Protein AF-A0A7Y0X634-F1 (afdb_monomer)

Nearest PDB structures (foldseek):
  4rtr-assembly1_A  TM=9.863E-01  e=1.211E-06  Escherichia coli str. K-12 substr. MDS42
  4rto-assembly1_A  TM=9.813E-01  e=9.554E-07  Escherichia coli str. K-12 substr. MDS42
  4rtk-assembly1_A  TM=9.816E-01  e=1.141E-06  Escherichia coli str. K-12 substr. MDS42
  4rtq-assembly1_A  TM=9.859E-01  e=1.447E-06  Escherichia coli str. K-12 substr. MDS42
  4rts-assembly1_A  TM=9.809E-01  e=1.285E-06  Escherichia coli str. K-12 substr. MDS42

Foldseek 3Di:
DDDDDDDPDPLVVLLVVCCVPPVVVLVVVLVVCPDPVCLDPVNLVVLVVVLVPDPPSSSVNSSLVVCLVSPDVSDDDDDPVD

Sequence (82 aa):
DHYLLADINPDLINLYNLLKERPEEYISEAKRWFVAENNRKEAYLHIRAEFNKTDDVMYRSLAFLYMNRFGFNGLCRYNKKG

Solvent-accessible surface area (backbone atoms only — not comparable to full-atom values): 5090 Å² total; per-residue (Å²): 140,86,84,88,85,86,71,92,50,63,62,60,54,50,36,53,49,43,51,72,77,41,42,69,60,48,52,57,57,45,57,74,59,78,43,75,80,49,74,34,73,68,44,48,54,50,53,54,53,48,48,73,71,55,83,51,66,67,61,39,31,44,47,49,56,49,42,36,71,77,35,75,93,44,58,87,83,71,59,100,86,93

Mean predicted aligned error: 3.14 Å

InterPro domains:
  IPR012327 D12 class N6 adenine-specific DNA methyltransferase [PF02086] (2-82)
  IPR012327 D12 class N6 adenine-specific DNA methyltransferase [PTHR30481] (2-82)
  IPR023095 Adenine-specific methyltransferase, domain 2 [G3DSA:1.10.1020.10] (10-8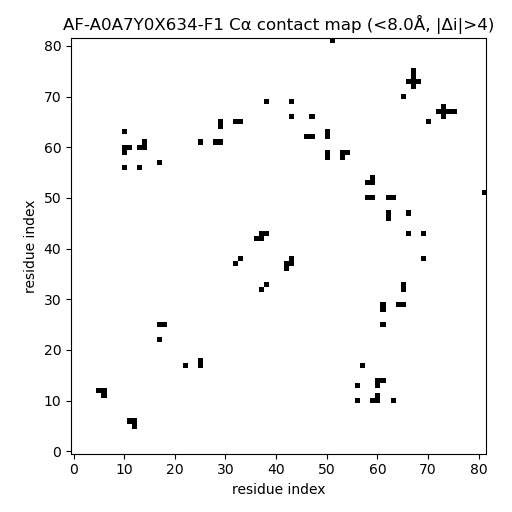2)
  IPR029063 S-adenosyl-L-methionine-dependent methyltransferase superfamily [SSF53335] (2-82)

pLDDT: mean 94.57, std 5.9, range [64.75, 98.38]

Structure (mmCIF, N/CA/C/O backbone):
data_AF-A0A7Y0X634-F1
#
_entry.id   AF-A0A7Y0X634-F1
#
loop_
_atom_site.group_PDB
_atom_site.id
_atom_site.type_symbol
_atom_site.label_atom_id
_atom_site.label_alt_id
_atom_site.label_comp_id
_atom_site.label_asym_id
_atom_site.label_entity_id
_atom_site.label_seq_id
_atom_site.pdbx_PDB_ins_code
_atom_site.Cartn_x
_atom_site.Cartn_y
_atom_site.Cartn_z
_atom_site.occupancy
_atom_site.B_iso_or_equiv
_atom_site.auth_seq_id
_atom_site.auth_comp_id
_atom_site.auth_asym_id
_atom_site.auth_atom_id
_atom_site.pdbx_PDB_model_num
ATOM 1 N N . ASP A 1 1 ? -8.543 8.545 27.464 1.00 67.38 1 ASP A N 1
ATOM 2 C CA . ASP A 1 1 ? -8.856 9.002 26.096 1.00 67.38 1 ASP A CA 1
ATOM 3 C C . ASP A 1 1 ? -8.764 7.857 25.106 1.00 67.38 1 ASP A C 1
ATOM 5 O O . ASP A 1 1 ? -7.806 7.094 25.153 1.00 67.38 1 ASP A O 1
ATOM 9 N N . HIS A 1 2 ? -9.775 7.711 24.248 1.00 81.62 2 HIS A N 1
ATOM 10 C CA . HIS A 1 2 ? -9.823 6.705 23.185 1.00 81.62 2 HIS A CA 1
ATOM 11 C C . HIS A 1 2 ? -10.139 7.392 21.856 1.00 81.62 2 HIS A C 1
ATOM 13 O O . HIS A 1 2 ? -10.996 8.272 21.805 1.00 81.62 2 HIS A O 1
ATOM 19 N N . TYR A 1 3 ? -9.457 6.970 20.791 1.00 89.75 3 TYR A N 1
ATOM 20 C CA . TYR A 1 3 ? -9.668 7.466 19.433 1.00 89.75 3 TYR A CA 1
ATOM 21 C C . TYR A 1 3 ? -10.281 6.362 18.570 1.00 89.75 3 TYR A C 1
ATOM 23 O O . TYR A 1 3 ? -9.820 5.220 18.608 1.00 89.75 3 TYR A O 1
ATOM 31 N N . LEU A 1 4 ? -11.294 6.716 17.778 1.00 89.69 4 LEU A N 1
ATOM 32 C CA . LEU A 1 4 ? -11.847 5.873 16.722 1.00 89.69 4 LEU A CA 1
ATOM 33 C C . LEU A 1 4 ? -11.391 6.435 15.375 1.00 89.69 4 LEU A C 1
ATOM 35 O O . LEU A 1 4 ? -11.804 7.528 14.991 1.00 89.69 4 LEU A O 1
ATOM 39 N N . LEU A 1 5 ? -10.532 5.692 14.681 1.00 91.62 5 LEU A N 1
ATOM 40 C CA . LEU A 1 5 ? -10.072 6.02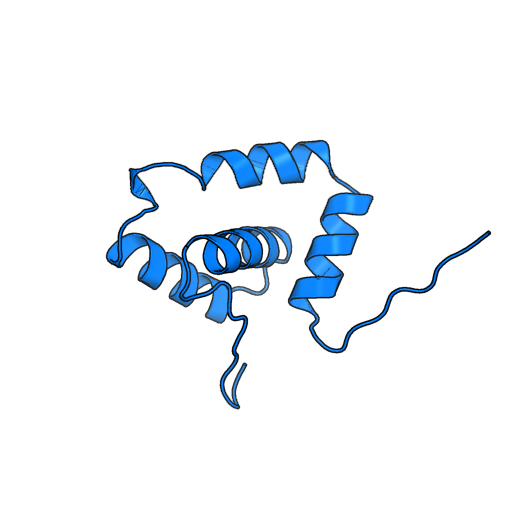1 13.334 1.00 91.62 5 LEU A CA 1
ATOM 41 C C . LEU A 1 5 ? -10.735 5.055 12.352 1.00 91.62 5 LEU A C 1
ATOM 43 O O . LEU A 1 5 ? -10.652 3.842 12.536 1.00 91.62 5 LEU A O 1
ATOM 47 N N . ALA A 1 6 ? -11.401 5.594 11.334 1.00 93.06 6 ALA A N 1
ATOM 48 C CA . ALA A 1 6 ? -12.092 4.818 10.313 1.00 93.06 6 ALA A CA 1
ATOM 49 C C . ALA A 1 6 ? -11.908 5.468 8.939 1.00 93.06 6 ALA A C 1
ATOM 51 O O . ALA A 1 6 ? -11.869 6.692 8.823 1.00 93.06 6 ALA A O 1
ATOM 52 N N . ASP A 1 7 ? -11.820 4.630 7.914 1.00 96.19 7 ASP A N 1
ATOM 53 C CA . ASP A 1 7 ? -11.718 5.000 6.507 1.00 96.19 7 ASP A CA 1
ATOM 54 C C . ASP A 1 7 ? -12.381 3.890 5.678 1.00 96.19 7 ASP A C 1
ATOM 56 O O . ASP A 1 7 ? -12.460 2.740 6.119 1.00 96.19 7 ASP A O 1
ATOM 60 N N . ILE A 1 8 ? -12.877 4.229 4.490 1.00 94.69 8 ILE A N 1
ATOM 61 C CA . ILE A 1 8 ? -13.487 3.260 3.573 1.00 94.69 8 ILE A CA 1
ATOM 62 C C . ILE A 1 8 ? -12.438 2.377 2.885 1.00 94.69 8 ILE A C 1
ATOM 64 O O . ILE A 1 8 ? -12.779 1.311 2.378 1.00 94.69 8 ILE A O 1
ATOM 68 N N . ASN A 1 9 ? -11.174 2.805 2.843 1.00 94.38 9 ASN A N 1
ATOM 69 C CA . ASN A 1 9 ? -10.092 2.055 2.226 1.00 94.38 9 ASN A CA 1
ATOM 70 C C . ASN A 1 9 ? -9.573 0.952 3.175 1.00 94.38 9 ASN A C 1
ATOM 72 O O . ASN A 1 9 ? -8.878 1.261 4.151 1.00 94.38 9 ASN A O 1
ATOM 76 N N . PRO A 1 10 ? -9.831 -0.338 2.880 1.00 94.06 10 PRO A N 1
ATOM 77 C CA . PRO A 1 10 ? -9.392 -1.431 3.740 1.00 94.06 10 PRO A CA 1
ATOM 78 C C . PRO A 1 10 ? -7.866 -1.570 3.787 1.00 94.06 10 PRO A C 1
ATOM 80 O O . PRO A 1 10 ? -7.331 -1.937 4.829 1.00 94.06 10 PRO A O 1
ATOM 83 N N . ASP A 1 11 ? -7.144 -1.237 2.711 1.00 96.12 11 ASP A N 1
ATOM 84 C CA . ASP A 1 11 ? -5.679 -1.330 2.688 1.00 96.12 11 ASP A CA 1
ATOM 85 C C . ASP A 1 11 ? -5.042 -0.311 3.642 1.00 96.12 11 ASP A C 1
ATOM 87 O O . ASP A 1 11 ? -4.061 -0.620 4.319 1.00 96.12 11 ASP A O 1
ATOM 91 N N . LEU A 1 12 ? -5.642 0.879 3.761 1.00 96.81 12 LEU A N 1
ATOM 92 C CA . LEU A 1 12 ? -5.197 1.906 4.701 1.00 96.81 12 LEU A CA 1
ATOM 93 C C . LEU A 1 12 ? -5.431 1.478 6.156 1.00 96.81 12 LEU A C 1
ATOM 95 O O . LEU A 1 12 ? -4.541 1.613 6.995 1.00 96.81 12 LEU A O 1
ATOM 99 N N . ILE A 1 13 ? -6.615 0.937 6.455 1.00 97.38 13 ILE A N 1
ATOM 100 C CA . ILE A 1 13 ? -6.946 0.456 7.803 1.00 97.38 13 ILE A CA 1
ATOM 101 C C . ILE A 1 13 ? -6.064 -0.730 8.199 1.00 97.38 13 ILE A C 1
ATOM 103 O O . ILE A 1 13 ? -5.531 -0.753 9.309 1.00 97.38 13 ILE A O 1
ATOM 107 N N . ASN A 1 14 ? -5.842 -1.674 7.286 1.00 97.31 14 ASN A N 1
ATOM 108 C CA . ASN A 1 14 ? -4.960 -2.814 7.517 1.00 97.31 14 ASN A CA 1
ATOM 109 C C . ASN A 1 14 ? -3.519 -2.375 7.795 1.00 97.31 14 ASN A C 1
ATOM 111 O O . ASN A 1 14 ? -2.900 -2.883 8.730 1.00 97.31 14 ASN A O 1
ATOM 115 N N . LEU A 1 15 ? -3.011 -1.390 7.050 1.00 97.62 15 LEU A N 1
ATOM 116 C CA . LEU A 1 15 ? -1.691 -0.813 7.294 1.00 97.62 15 LEU A CA 1
ATOM 117 C C . LEU A 1 15 ? -1.572 -0.212 8.697 1.00 97.62 15 LEU A C 1
ATOM 119 O O . LEU A 1 15 ? -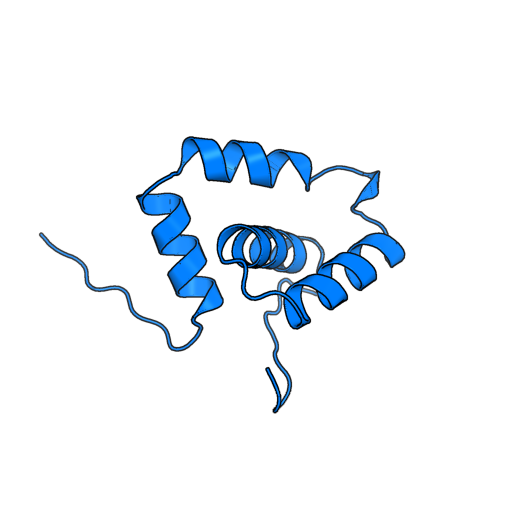0.592 -0.470 9.397 1.00 97.62 15 LEU A O 1
ATOM 123 N N . TYR A 1 16 ? -2.569 0.557 9.139 1.00 97.69 16 TYR A N 1
ATOM 124 C CA . TYR A 1 16 ? -2.554 1.132 10.485 1.00 97.69 16 TYR A CA 1
ATOM 125 C C . TYR A 1 16 ? -2.638 0.068 11.582 1.00 97.69 16 TYR A C 1
ATOM 127 O O . TYR A 1 16 ? -1.925 0.178 12.581 1.00 97.69 16 TYR A O 1
ATOM 135 N N . ASN A 1 17 ? -3.457 -0.969 11.399 1.00 97.81 17 ASN A N 1
ATOM 136 C CA . ASN A 1 17 ? -3.550 -2.069 12.359 1.00 97.81 17 ASN A CA 1
ATOM 137 C C . ASN A 1 17 ? -2.232 -2.851 12.451 1.00 97.81 17 ASN A C 1
ATOM 139 O O . ASN A 1 17 ? -1.757 -3.094 13.557 1.00 97.81 17 ASN A O 1
ATOM 143 N N . LEU A 1 18 ? -1.575 -3.149 11.324 1.00 98.12 18 LEU A N 1
ATOM 144 C CA . LEU A 1 18 ? -0.269 -3.819 11.322 1.00 98.12 18 LEU A CA 1
ATOM 145 C C . LEU A 1 18 ? 0.816 -2.991 12.017 1.00 98.12 18 LEU A C 1
ATOM 147 O O . LEU A 1 18 ? 1.578 -3.533 12.814 1.00 98.12 18 LEU A O 1
ATOM 151 N N . LEU A 1 19 ? 0.866 -1.679 11.770 1.00 97.44 19 LEU A N 1
ATOM 152 C CA . LEU A 1 19 ? 1.793 -0.779 12.464 1.00 97.44 19 LEU A CA 1
ATOM 153 C C . LEU A 1 19 ? 1.523 -0.712 13.971 1.00 97.44 19 LEU A C 1
ATOM 155 O O . LEU A 1 19 ? 2.459 -0.593 14.757 1.00 97.44 19 LEU A O 1
ATOM 159 N N . LYS A 1 20 ? 0.254 -0.783 14.379 1.00 96.88 20 LYS A N 1
ATOM 160 C CA . LYS A 1 20 ? -0.147 -0.775 15.788 1.00 96.88 20 LYS A CA 1
ATOM 161 C C . LYS A 1 20 ? 0.200 -2.087 16.495 1.00 96.88 20 LYS A C 1
ATOM 163 O O . LYS A 1 20 ? 0.637 -2.057 17.641 1.00 96.88 20 LYS A O 1
ATOM 168 N N . GLU A 1 21 ? -0.029 -3.222 15.843 1.00 97.81 21 GLU A N 1
ATOM 169 C CA . GLU A 1 21 ? 0.087 -4.552 16.452 1.00 97.81 21 GLU A CA 1
ATOM 170 C C . GLU A 1 21 ? 1.498 -5.140 16.342 1.00 97.81 21 GLU A C 1
ATOM 172 O O . GLU A 1 21 ? 1.963 -5.803 17.268 1.00 97.81 21 GLU A O 1
ATOM 177 N N . ARG A 1 22 ? 2.184 -4.919 15.213 1.00 97.81 22 ARG A N 1
ATOM 178 C CA . ARG A 1 22 ? 3.468 -5.555 14.862 1.00 97.81 22 ARG A CA 1
ATOM 179 C C . ARG A 1 22 ? 4.469 -4.540 14.271 1.00 97.81 22 ARG A C 1
ATOM 181 O O . ARG A 1 22 ? 4.987 -4.768 13.175 1.00 97.81 22 ARG A O 1
ATOM 188 N N . PRO A 1 23 ? 4.776 -3.424 14.964 1.00 97.88 23 PRO A N 1
ATOM 189 C CA . PRO A 1 23 ? 5.559 -2.319 14.402 1.00 97.88 23 PRO A CA 1
ATOM 190 C C . PRO A 1 23 ? 6.960 -2.726 13.935 1.00 97.88 23 PRO A C 1
ATOM 192 O O . PRO A 1 23 ? 7.352 -2.394 12.819 1.00 97.88 23 PRO A O 1
ATOM 195 N N . GLU A 1 24 ? 7.715 -3.454 14.762 1.00 98.31 24 GLU A N 1
ATOM 196 C CA . GLU A 1 24 ? 9.113 -3.793 14.458 1.00 98.31 24 GLU A CA 1
ATOM 197 C C . GLU A 1 24 ? 9.237 -4.728 13.258 1.00 98.31 24 GLU A C 1
ATOM 199 O O . GLU A 1 24 ? 10.070 -4.526 12.374 1.00 98.31 24 GLU A O 1
ATOM 204 N N . GLU A 1 25 ? 8.358 -5.726 13.189 1.00 98.19 25 GLU A N 1
ATOM 205 C CA . GLU A 1 25 ? 8.291 -6.62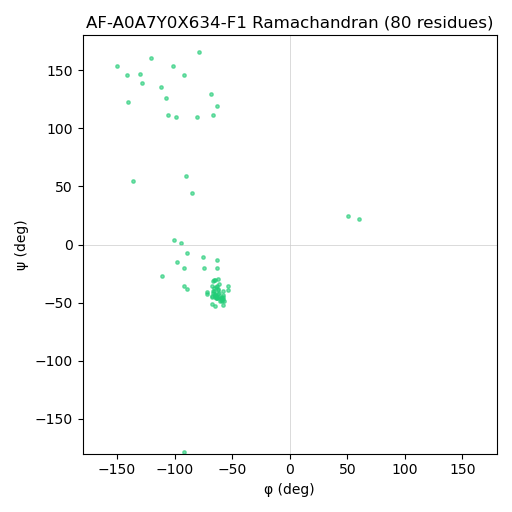8 12.048 1.00 98.19 25 GLU A CA 1
ATOM 206 C C . GLU A 1 25 ? 7.897 -5.876 10.781 1.00 98.19 25 GLU A C 1
ATOM 208 O O . GLU A 1 25 ? 8.559 -6.014 9.754 1.00 98.19 25 GLU A O 1
ATOM 213 N N . TYR A 1 26 ? 6.873 -5.022 10.864 1.00 98.38 26 TYR A N 1
ATOM 214 C CA . TYR A 1 26 ? 6.429 -4.229 9.727 1.00 98.38 26 TYR A CA 1
ATOM 215 C C . TYR A 1 26 ? 7.545 -3.322 9.197 1.00 98.38 26 TYR A C 1
ATOM 217 O O . TYR A 1 26 ? 7.783 -3.256 7.992 1.00 98.38 26 TYR A O 1
ATOM 225 N N . ILE A 1 27 ? 8.268 -2.640 10.091 1.00 98.12 27 ILE A N 1
ATOM 226 C CA . ILE A 1 27 ? 9.395 -1.772 9.735 1.00 98.12 27 ILE A CA 1
ATOM 227 C C . ILE A 1 27 ? 10.535 -2.588 9.117 1.00 98.12 27 ILE A C 1
ATOM 229 O O . ILE A 1 27 ? 11.114 -2.157 8.116 1.00 98.12 27 ILE A O 1
ATOM 233 N N . SER A 1 28 ? 10.870 -3.740 9.702 1.00 98.25 28 SER A N 1
ATOM 234 C CA . SER A 1 28 ? 11.905 -4.639 9.186 1.00 98.25 28 SER A CA 1
ATOM 235 C C . SER A 1 28 ? 11.576 -5.100 7.767 1.00 98.25 28 SER A C 1
ATOM 237 O O . SER A 1 28 ? 12.403 -4.963 6.863 1.00 98.25 28 SER A O 1
ATOM 239 N N . GLU A 1 29 ? 10.348 -5.565 7.541 1.00 97.94 29 GLU A N 1
ATOM 240 C CA . GLU A 1 29 ? 9.903 -6.037 6.233 1.00 97.94 29 GLU A CA 1
ATOM 241 C C . GLU A 1 29 ? 9.807 -4.901 5.215 1.00 97.94 29 GLU A C 1
ATOM 243 O O . GLU A 1 29 ? 10.330 -5.032 4.108 1.00 97.94 29 GLU A O 1
ATOM 248 N N . ALA A 1 30 ? 9.246 -3.748 5.591 1.00 97.88 30 ALA A N 1
ATOM 249 C CA . ALA A 1 30 ? 9.152 -2.589 4.709 1.00 97.88 30 ALA A CA 1
ATOM 250 C C . ALA A 1 30 ? 10.532 -2.143 4.226 1.00 97.88 30 ALA A C 1
ATOM 252 O O . ALA A 1 30 ? 10.721 -1.966 3.025 1.00 97.88 30 ALA A O 1
ATOM 253 N N . LYS A 1 31 ? 11.528 -2.031 5.115 1.00 97.69 31 LYS A N 1
ATOM 254 C CA . LYS A 1 31 ? 12.892 -1.595 4.756 1.00 97.69 31 LYS A CA 1
ATOM 255 C C . LYS A 1 31 ? 13.506 -2.414 3.620 1.00 97.69 31 LYS A C 1
ATOM 257 O O . LYS A 1 31 ? 14.189 -1.840 2.776 1.00 97.69 31 LYS A O 1
ATOM 262 N N . ARG A 1 32 ? 13.222 -3.719 3.548 1.00 97.25 32 ARG A N 1
ATOM 263 C CA . ARG A 1 32 ? 13.743 -4.616 2.498 1.00 97.25 32 ARG A CA 1
ATOM 264 C C . ARG A 1 32 ? 13.275 -4.230 1.091 1.00 97.25 32 ARG A C 1
ATOM 266 O O . ARG A 1 32 ? 13.902 -4.624 0.115 1.00 97.25 32 ARG A O 1
ATOM 273 N N . TRP A 1 33 ? 12.190 -3.463 0.978 1.00 97.00 33 TRP A N 1
ATOM 274 C CA . TRP A 1 33 ? 11.602 -3.071 -0.301 1.00 97.00 33 TRP A CA 1
ATOM 275 C C . TRP A 1 33 ? 12.151 -1.739 -0.826 1.00 97.00 33 TRP A C 1
ATOM 277 O O . TRP A 1 33 ? 12.073 -1.488 -2.028 1.00 97.00 33 TRP A O 1
ATOM 287 N N . PHE A 1 34 ? 12.727 -0.896 0.038 1.00 96.44 34 PHE A N 1
ATOM 288 C CA . PHE A 1 34 ? 13.225 0.444 -0.299 1.00 96.44 34 PHE A CA 1
ATOM 289 C C . PHE A 1 34 ? 14.695 0.404 -0.735 1.00 96.44 34 PHE A C 1
ATOM 291 O O . PHE A 1 34 ? 15.562 1.042 -0.143 1.00 96.44 34 PHE A O 1
ATOM 298 N N . VAL A 1 35 ? 14.956 -0.365 -1.793 1.00 96.56 35 VAL A N 1
ATOM 299 C CA . VAL A 1 35 ? 16.282 -0.567 -2.397 1.00 96.56 35 VAL A CA 1
ATOM 300 C C . VAL A 1 35 ? 16.288 -0.130 -3.865 1.00 96.56 35 VAL A C 1
ATOM 302 O O . VAL A 1 35 ? 15.232 -0.018 -4.496 1.00 96.56 35 VAL A O 1
ATOM 305 N N . ALA A 1 36 ? 17.470 0.131 -4.428 1.00 95.94 36 ALA A N 1
ATOM 306 C CA . ALA A 1 36 ? 17.614 0.670 -5.784 1.00 95.94 36 ALA A CA 1
ATOM 307 C C . ALA A 1 36 ? 17.031 -0.265 -6.861 1.00 95.94 36 ALA A C 1
ATOM 309 O O . ALA A 1 36 ? 16.447 0.191 -7.843 1.00 95.94 36 ALA A O 1
ATOM 310 N N . GLU A 1 37 ? 17.118 -1.574 -6.649 1.00 95.19 37 GLU A N 1
ATOM 311 C CA . GLU A 1 37 ? 16.614 -2.624 -7.535 1.00 95.19 37 GLU A CA 1
ATOM 312 C C . GLU A 1 37 ? 15.093 -2.562 -7.701 1.00 95.19 37 GLU A C 1
ATOM 314 O O . GLU A 1 37 ? 14.576 -2.923 -8.765 1.00 95.19 37 GLU A O 1
ATOM 319 N N . ASN A 1 38 ? 14.395 -2.073 -6.673 1.00 95.44 38 ASN A N 1
ATOM 320 C CA . ASN A 1 38 ? 12.953 -1.867 -6.678 1.00 95.44 38 ASN A CA 1
ATOM 321 C C . ASN A 1 38 ? 12.558 -0.474 -7.188 1.00 95.44 38 ASN A C 1
ATOM 323 O O . ASN A 1 38 ? 11.378 -0.244 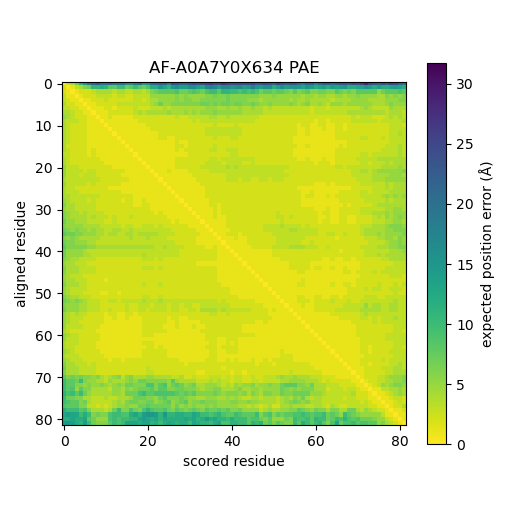-7.437 1.00 95.44 38 ASN A O 1
ATOM 327 N N . ASN A 1 39 ? 13.505 0.439 -7.430 1.00 95.38 39 ASN A N 1
ATOM 328 C CA . ASN A 1 39 ? 13.250 1.724 -8.089 1.00 95.38 39 ASN A CA 1
ATOM 329 C C . ASN A 1 39 ? 13.287 1.603 -9.624 1.00 95.38 39 ASN A C 1
ATOM 331 O O . ASN A 1 39 ? 13.924 2.389 -10.326 1.00 95.38 39 ASN A O 1
ATOM 335 N N . ARG A 1 40 ? 12.650 0.558 -10.154 1.00 96.25 40 ARG A N 1
ATOM 336 C CA . ARG A 1 40 ? 12.595 0.257 -11.588 1.00 96.25 40 ARG A CA 1
ATOM 337 C C . ARG A 1 40 ? 11.161 0.005 -12.007 1.00 96.25 40 ARG A C 1
ATOM 339 O O . ARG A 1 40 ? 10.369 -0.557 -11.250 1.00 96.25 40 ARG A O 1
ATOM 346 N N . LYS A 1 41 ? 10.831 0.393 -13.239 1.00 96.00 41 LYS A N 1
ATOM 347 C CA . LYS A 1 41 ? 9.472 0.287 -13.780 1.00 96.00 41 LYS A CA 1
ATOM 348 C C . LYS A 1 41 ? 8.966 -1.156 -13.759 1.00 96.00 41 LYS A C 1
ATOM 350 O O . LYS A 1 41 ? 7.810 -1.394 -13.429 1.00 96.00 41 LYS A O 1
ATOM 355 N N . GLU A 1 42 ? 9.828 -2.109 -14.080 1.00 97.25 42 GLU A N 1
ATOM 356 C CA . GLU A 1 42 ? 9.516 -3.536 -14.135 1.00 97.25 42 GLU A CA 1
ATOM 357 C C . GLU A 1 42 ? 9.163 -4.073 -12.743 1.00 97.25 42 GLU A C 1
ATOM 359 O O . GLU A 1 42 ? 8.146 -4.747 -12.588 1.00 97.25 42 GLU A O 1
ATOM 364 N N . ALA A 1 43 ? 9.950 -3.703 -11.725 1.00 97.06 43 ALA A N 1
ATOM 365 C CA . ALA A 1 43 ? 9.694 -4.070 -10.333 1.00 97.06 43 ALA A CA 1
ATOM 366 C C . ALA A 1 43 ? 8.369 -3.473 -9.835 1.00 97.06 43 ALA A C 1
ATOM 368 O O . ALA A 1 43 ? 7.533 -4.194 -9.292 1.00 97.06 43 ALA A O 1
ATOM 369 N N . TYR 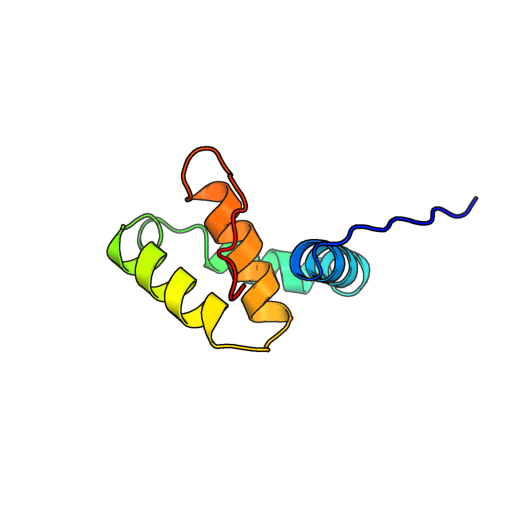A 1 44 ? 8.129 -2.187 -10.110 1.00 97.00 44 TYR A N 1
ATOM 370 C CA . TYR A 1 44 ? 6.883 -1.517 -9.742 1.00 97.00 44 TYR A CA 1
ATOM 371 C C . TYR A 1 44 ? 5.655 -2.188 -10.373 1.00 97.00 44 TYR A C 1
ATOM 373 O O . TYR A 1 44 ? 4.657 -2.441 -9.699 1.00 97.00 44 TYR A O 1
ATOM 381 N N . LEU A 1 45 ? 5.717 -2.501 -11.672 1.00 96.44 45 LEU A N 1
ATOM 382 C CA . LEU A 1 45 ? 4.619 -3.162 -12.381 1.00 96.44 45 LEU A CA 1
ATOM 383 C C . LEU A 1 45 ? 4.371 -4.582 -11.866 1.00 96.44 45 LEU A C 1
ATOM 385 O O . LEU A 1 45 ? 3.210 -4.979 -11.769 1.00 96.44 45 LEU A O 1
ATOM 389 N N . HIS A 1 46 ? 5.431 -5.317 -11.522 1.00 97.69 46 HIS A N 1
ATOM 390 C CA . HIS A 1 46 ? 5.327 -6.648 -10.934 1.00 97.69 46 HIS A CA 1
ATOM 391 C C . HIS A 1 46 ? 4.659 -6.602 -9.554 1.00 97.69 46 HIS A C 1
ATOM 393 O O . HIS A 1 46 ? 3.635 -7.252 -9.358 1.00 97.69 46 HIS A O 1
ATOM 399 N N . ILE A 1 47 ? 5.154 -5.759 -8.644 1.00 97.19 47 ILE A N 1
ATOM 400 C CA . ILE A 1 47 ? 4.583 -5.583 -7.299 1.00 97.19 47 ILE A CA 1
ATOM 401 C C . ILE A 1 47 ? 3.112 -5.163 -7.380 1.00 97.19 47 ILE A C 1
ATOM 403 O O . ILE A 1 47 ? 2.268 -5.717 -6.682 1.00 97.19 47 ILE A O 1
ATOM 407 N N . ARG A 1 48 ? 2.773 -4.226 -8.274 1.00 96.38 48 ARG A N 1
ATOM 408 C CA . ARG A 1 48 ? 1.383 -3.798 -8.480 1.00 96.38 48 ARG A CA 1
ATOM 409 C C . ARG A 1 48 ? 0.491 -4.938 -8.979 1.00 96.38 48 ARG A C 1
ATOM 411 O O . ARG A 1 48 ? -0.671 -5.016 -8.594 1.00 96.38 48 ARG A O 1
ATOM 418 N N . ALA A 1 49 ? 1.004 -5.796 -9.860 1.00 97.38 49 ALA A N 1
ATOM 419 C CA . ALA A 1 49 ? 0.247 -6.938 -10.361 1.00 97.38 49 ALA A CA 1
ATOM 420 C C . ALA A 1 49 ? -0.031 -7.964 -9.256 1.00 97.38 49 ALA A C 1
ATOM 422 O O . ALA A 1 49 ? -1.142 -8.482 -9.196 1.00 97.38 49 ALA A O 1
ATOM 423 N N . GLU A 1 50 ? 0.941 -8.225 -8.384 1.00 97.75 50 GLU A N 1
ATOM 424 C CA . GLU A 1 50 ? 0.783 -9.149 -7.257 1.00 97.75 50 GLU A CA 1
ATOM 425 C C . GLU A 1 50 ? -0.123 -8.572 -6.165 1.00 97.75 50 GLU A C 1
ATOM 427 O O . GLU A 1 50 ? -1.025 -9.264 -5.697 1.00 97.75 50 GLU A O 1
ATOM 432 N N . PHE A 1 51 ? 0.004 -7.277 -5.852 1.00 96.69 51 PHE A N 1
ATOM 433 C CA . PHE A 1 51 ? -0.915 -6.563 -4.959 1.00 96.69 51 PHE A CA 1
ATOM 434 C C . PHE A 1 51 ? -2.385 -6.710 -5.388 1.00 96.69 51 PHE A C 1
ATOM 436 O O . PHE A 1 51 ? -3.257 -6.895 -4.547 1.00 96.69 51 PHE A O 1
ATOM 443 N N . ASN A 1 52 ? -2.670 -6.679 -6.692 1.00 94.38 52 ASN A N 1
ATOM 444 C CA . ASN A 1 52 ? -4.034 -6.822 -7.212 1.00 94.38 52 ASN A CA 1
ATOM 445 C C . ASN A 1 52 ? -4.577 -8.264 -7.184 1.00 94.38 52 ASN A C 1
ATOM 447 O O . ASN A 1 52 ? -5.757 -8.458 -7.466 1.00 94.38 52 ASN A O 1
ATOM 451 N N . LYS A 1 53 ? -3.740 -9.276 -6.924 1.00 96.44 53 LYS A N 1
ATOM 452 C CA . LYS A 1 53 ? -4.129 -10.700 -6.960 1.00 96.44 53 LYS A CA 1
ATOM 453 C C . LYS A 1 53 ? -4.147 -11.366 -5.592 1.00 96.44 53 LYS A C 1
ATOM 455 O O . LYS A 1 53 ? -4.818 -12.379 -5.436 1.00 96.44 53 LYS A O 1
ATOM 460 N N . THR A 1 54 ? -3.342 -10.870 -4.660 1.00 97.12 54 THR A N 1
ATOM 461 C CA . THR A 1 54 ? -3.178 -11.480 -3.343 1.00 97.12 54 THR A CA 1
ATOM 462 C C . THR A 1 54 ? -4.143 -10.889 -2.324 1.00 97.12 54 THR A C 1
ATOM 464 O O . THR A 1 54 ? -4.409 -9.683 -2.330 1.00 97.12 54 THR A O 1
ATOM 467 N N . ASP A 1 55 ? -4.584 -11.746 -1.407 1.00 96.00 55 ASP A N 1
ATOM 468 C CA . ASP A 1 55 ? -5.346 -11.38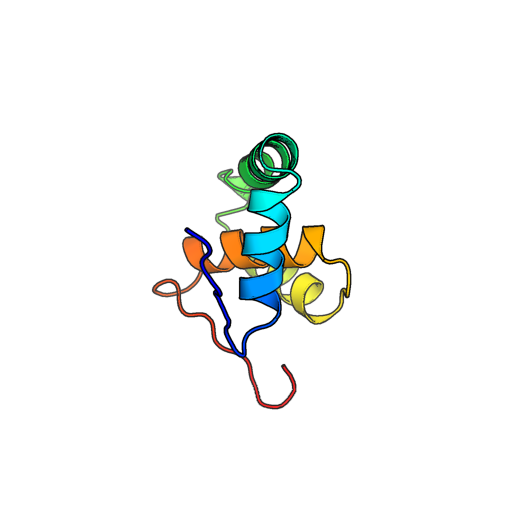7 -0.210 1.00 96.00 55 ASP A CA 1
ATOM 469 C C . ASP A 1 55 ? -4.458 -11.355 1.052 1.00 96.00 55 ASP A C 1
ATOM 471 O O . ASP A 1 55 ? -4.946 -11.126 2.158 1.00 96.00 55 ASP A O 1
ATOM 475 N N . ASP A 1 56 ? -3.142 -11.572 0.912 1.00 98.00 56 ASP A N 1
ATOM 476 C CA . ASP A 1 56 ? -2.203 -11.513 2.036 1.00 98.00 56 ASP A CA 1
ATOM 477 C C . ASP A 1 56 ? -2.089 -10.081 2.581 1.00 98.00 56 ASP A C 1
ATOM 479 O O . ASP A 1 56 ? -1.561 -9.177 1.930 1.00 98.00 56 ASP A O 1
ATOM 483 N N . VAL A 1 57 ? -2.587 -9.875 3.801 1.00 97.38 57 VAL A N 1
ATOM 484 C CA . VAL A 1 57 ? -2.704 -8.548 4.420 1.00 97.38 57 VAL A CA 1
ATOM 485 C C . VAL A 1 57 ? -1.340 -7.875 4.608 1.00 97.38 57 VAL A C 1
ATOM 487 O O . VAL A 1 57 ? -1.217 -6.671 4.371 1.00 97.38 57 VAL A O 1
ATOM 490 N N . MET A 1 58 ? -0.306 -8.631 4.996 1.00 97.62 58 MET A N 1
ATOM 491 C CA . MET A 1 58 ? 1.035 -8.082 5.214 1.00 97.62 58 MET A CA 1
ATOM 492 C C . MET A 1 58 ? 1.645 -7.628 3.888 1.00 97.62 58 MET A C 1
ATOM 494 O O . MET A 1 58 ? 2.054 -6.474 3.759 1.00 97.62 58 MET A O 1
ATOM 498 N N . TYR A 1 59 ? 1.643 -8.494 2.876 1.00 98.19 59 TYR A N 1
ATOM 499 C CA . TYR A 1 59 ? 2.129 -8.179 1.539 1.00 98.19 59 TYR A CA 1
ATOM 500 C C . TYR A 1 59 ? 1.393 -6.975 0.962 1.00 98.19 59 TYR A C 1
ATOM 502 O O . TYR A 1 59 ? 2.033 -6.041 0.478 1.00 98.19 59 TYR A O 1
ATOM 510 N N . ARG A 1 60 ? 0.055 -6.967 1.031 1.00 98.19 60 ARG A N 1
ATOM 511 C CA . ARG A 1 60 ? -0.758 -5.857 0.524 1.00 98.19 60 ARG A CA 1
ATOM 512 C C . ARG A 1 60 ? -0.382 -4.545 1.194 1.00 98.19 60 ARG A C 1
ATOM 514 O O . ARG A 1 60 ? -0.186 -3.553 0.500 1.00 98.19 60 ARG A O 1
ATOM 521 N N . SER A 1 61 ? -0.218 -4.541 2.514 1.00 97.94 61 SER A N 1
ATOM 522 C CA . SER A 1 61 ? 0.178 -3.348 3.262 1.00 97.94 61 SER A CA 1
ATOM 523 C C . SER A 1 61 ? 1.582 -2.855 2.889 1.00 97.94 61 SER A C 1
ATOM 525 O O . SER A 1 61 ? 1.783 -1.659 2.661 1.00 97.94 61 SER A O 1
ATOM 527 N N . LEU A 1 62 ? 2.554 -3.762 2.763 1.00 98.31 62 LEU A N 1
ATOM 528 C CA . LEU A 1 62 ? 3.919 -3.426 2.344 1.00 98.31 62 LEU A CA 1
ATOM 529 C C . LEU A 1 62 ? 3.940 -2.861 0.918 1.00 98.31 62 LEU A C 1
ATOM 531 O O . LEU A 1 62 ? 4.535 -1.810 0.666 1.00 98.31 62 LEU A O 1
ATOM 535 N N . ALA A 1 63 ? 3.228 -3.513 -0.002 1.00 97.69 63 ALA A N 1
ATOM 536 C CA . ALA A 1 63 ? 3.079 -3.066 -1.378 1.00 97.69 63 ALA A CA 1
ATOM 537 C C . ALA A 1 63 ? 2.330 -1.728 -1.469 1.00 97.69 63 ALA A C 1
ATOM 539 O O . ALA A 1 63 ? 2.707 -0.885 -2.281 1.00 97.69 63 ALA A O 1
ATOM 540 N N . PHE A 1 64 ? 1.329 -1.482 -0.620 1.00 97.62 64 PHE A N 1
ATOM 541 C CA . PHE A 1 64 ? 0.626 -0.202 -0.529 1.00 97.62 64 PHE A CA 1
ATOM 542 C C . PHE A 1 64 ? 1.583 0.936 -0.154 1.00 97.62 64 PHE A C 1
ATOM 544 O O . PHE A 1 64 ? 1.634 1.958 -0.843 1.00 97.62 64 PHE A O 1
ATOM 551 N N . LEU A 1 65 ? 2.407 0.742 0.882 1.00 97.88 65 LEU A N 1
ATOM 552 C CA . LEU A 1 65 ? 3.423 1.716 1.292 1.00 97.88 65 LEU A CA 1
ATOM 553 C C . LEU A 1 65 ? 4.475 1.941 0.194 1.00 97.88 65 LEU A C 1
ATOM 555 O O . LEU A 1 65 ? 4.815 3.085 -0.117 1.00 97.88 65 LEU A O 1
ATOM 559 N N . TYR A 1 66 ? 4.968 0.863 -0.417 1.00 97.81 66 TYR A N 1
ATOM 560 C CA . TYR A 1 66 ? 5.904 0.930 -1.538 1.00 97.81 66 TYR A CA 1
ATOM 561 C C . TYR A 1 66 ? 5.302 1.722 -2.711 1.00 97.81 66 TYR A C 1
ATOM 563 O O . TYR A 1 66 ? 5.886 2.703 -3.170 1.00 97.81 66 TYR A O 1
ATOM 571 N N . MET A 1 67 ? 4.094 1.380 -3.161 1.00 96.88 67 MET A N 1
ATOM 572 C CA . MET A 1 67 ? 3.449 2.062 -4.283 1.00 96.88 67 MET A CA 1
ATOM 573 C C . MET A 1 67 ? 3.112 3.521 -3.971 1.00 96.88 67 MET A C 1
ATOM 575 O O . MET A 1 67 ? 3.164 4.345 -4.879 1.00 96.88 67 MET A O 1
ATOM 579 N N . ASN A 1 68 ? 2.819 3.869 -2.716 1.00 96.56 68 ASN A N 1
ATOM 580 C CA . ASN A 1 68 ? 2.640 5.261 -2.305 1.00 96.56 68 ASN A CA 1
ATOM 581 C C . ASN A 1 68 ? 3.939 6.082 -2.427 1.00 96.56 68 ASN A 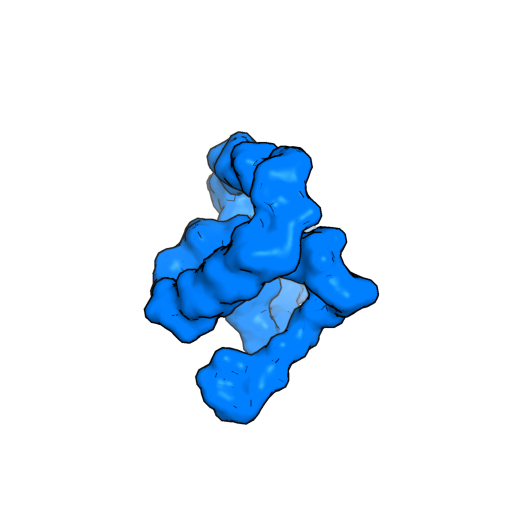C 1
ATOM 583 O O . ASN A 1 68 ? 3.884 7.275 -2.706 1.00 96.56 68 ASN A O 1
ATOM 587 N N . ARG A 1 69 ? 5.113 5.467 -2.254 1.00 96.25 69 ARG A N 1
ATOM 588 C CA . ARG A 1 69 ? 6.406 6.170 -2.328 1.00 96.25 69 ARG A CA 1
ATOM 589 C C . ARG A 1 69 ? 7.032 6.173 -3.720 1.00 96.25 69 ARG A C 1
ATOM 591 O O . ARG A 1 69 ? 7.644 7.168 -4.090 1.00 96.25 69 ARG A O 1
ATOM 598 N N . PHE A 1 70 ? 6.866 5.095 -4.482 1.00 94.94 70 PHE A N 1
ATOM 599 C CA . PHE A 1 70 ? 7.430 4.947 -5.831 1.00 94.94 70 PHE A CA 1
ATOM 600 C C . PHE A 1 70 ? 6.427 5.268 -6.951 1.00 94.94 70 PHE A C 1
ATOM 602 O O . PHE A 1 70 ? 6.811 5.436 -8.108 1.00 94.94 70 PHE A O 1
ATOM 609 N N . GLY A 1 71 ? 5.134 5.338 -6.631 1.00 91.88 71 GLY A N 1
A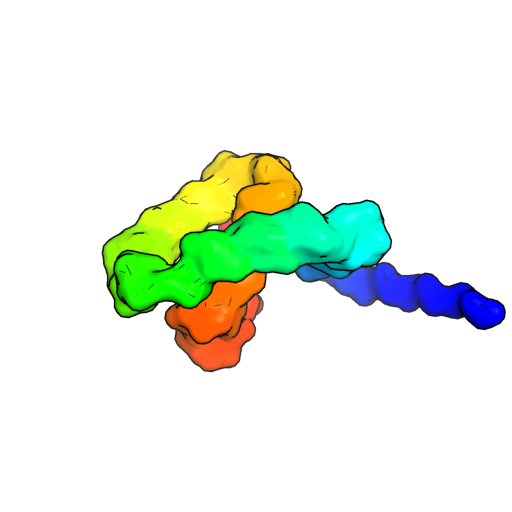TOM 610 C CA . GLY A 1 71 ? 4.074 5.681 -7.572 1.00 91.88 71 GLY A CA 1
ATOM 611 C C . GLY A 1 71 ? 3.972 7.180 -7.843 1.00 91.88 71 GLY A C 1
ATOM 612 O O . GLY A 1 71 ? 4.506 8.023 -7.124 1.00 91.88 71 GLY A O 1
ATOM 613 N N . PHE A 1 72 ? 3.237 7.525 -8.897 1.00 89.75 72 PHE A N 1
ATOM 614 C CA . PHE A 1 72 ? 3.074 8.911 -9.325 1.00 89.75 72 PHE A CA 1
ATOM 615 C C . PHE A 1 72 ? 2.371 9.761 -8.253 1.00 89.75 72 PHE A C 1
ATOM 617 O O . PHE A 1 72 ? 1.224 9.489 -7.894 1.00 89.75 72 PHE A O 1
ATOM 624 N N . ASN A 1 73 ? 3.061 10.798 -7.765 1.00 90.44 73 ASN A N 1
ATOM 625 C CA . ASN A 1 73 ? 2.578 11.768 -6.771 1.00 90.44 73 ASN A CA 1
ATOM 626 C C . ASN A 1 73 ? 1.960 11.148 -5.500 1.00 90.44 73 ASN A C 1
ATOM 628 O O . ASN A 1 73 ? 1.117 11.772 -4.861 1.00 90.44 73 ASN A O 1
ATOM 632 N N . GLY A 1 74 ? 2.334 9.913 -5.151 1.00 87.31 74 GLY A N 1
ATOM 633 C CA . GLY A 1 74 ? 1.761 9.187 -4.013 1.00 87.31 74 GLY A CA 1
ATOM 634 C C . GLY A 1 74 ? 0.253 8.943 -4.093 1.00 87.31 74 GLY A C 1
ATOM 635 O O . GLY A 1 74 ? -0.394 8.718 -3.070 1.00 87.31 74 GLY A O 1
ATOM 636 N N . LEU A 1 75 ? -0.319 8.969 -5.298 1.00 90.00 75 LEU A N 1
ATOM 637 C CA . LEU A 1 75 ? -1.740 8.721 -5.504 1.00 90.00 75 LEU A CA 1
ATOM 638 C C . LEU A 1 75 ? -2.096 7.262 -5.212 1.00 90.00 75 LEU A C 1
ATOM 640 O O . LEU A 1 75 ? -1.523 6.335 -5.783 1.00 90.00 75 LEU A O 1
ATOM 644 N N . CYS A 1 76 ? -3.126 7.076 -4.391 1.00 89.00 76 CYS A N 1
ATOM 645 C CA . CYS A 1 76 ? -3.801 5.800 -4.210 1.00 89.00 76 CYS A CA 1
ATOM 646 C C . CYS A 1 76 ? -5.071 5.793 -5.072 1.00 89.00 76 CYS A C 1
ATOM 648 O O . CYS A 1 76 ? -6.004 6.552 -4.808 1.00 89.00 76 CYS A O 1
ATOM 650 N N . ARG A 1 77 ? -5.095 4.999 -6.152 1.00 89.19 77 ARG A N 1
ATOM 651 C CA . ARG A 1 77 ? -6.226 4.963 -7.091 1.00 89.19 77 ARG A CA 1
ATOM 652 C C . ARG A 1 77 ? -6.529 3.549 -7.565 1.00 89.19 77 ARG A C 1
ATOM 654 O O . ARG A 1 77 ? -5.705 2.921 -8.225 1.00 89.19 77 ARG A O 1
ATOM 661 N N . TYR A 1 78 ? -7.767 3.154 -7.322 1.00 88.00 78 TYR A N 1
ATOM 662 C CA . TYR A 1 78 ? -8.368 1.892 -7.730 1.00 88.00 78 TYR A CA 1
ATOM 663 C C . TYR A 1 78 ? -9.245 2.107 -8.964 1.00 88.00 78 TYR A C 1
ATOM 665 O O . TYR A 1 78 ? -9.730 3.217 -9.220 1.00 88.00 78 TYR A O 1
ATOM 673 N N . ASN A 1 79 ? -9.422 1.062 -9.764 1.00 87.88 79 ASN A N 1
ATOM 674 C CA . ASN A 1 79 ? -10.429 1.062 -10.820 1.00 87.88 79 ASN A CA 1
ATOM 675 C C . ASN A 1 79 ? -11.747 0.479 -10.268 1.00 87.88 79 ASN A C 1
ATOM 677 O O . ASN A 1 79 ? -11.849 0.137 -9.095 1.00 87.88 79 ASN A O 1
ATOM 681 N N . LYS A 1 80 ? -12.794 0.365 -11.094 1.00 83.69 80 LYS A N 1
ATOM 682 C CA . LYS A 1 80 ? -14.104 -0.141 -10.631 1.00 83.69 80 LYS A CA 1
ATOM 683 C C . LYS A 1 80 ? -14.085 -1.593 -10.122 1.00 83.69 80 LYS A C 1
ATOM 685 O O . LYS A 1 80 ? -15.069 -2.021 -9.533 1.00 83.69 80 LYS A O 1
ATOM 690 N N . LYS A 1 81 ? -13.019 -2.352 -10.381 1.00 81.81 81 LYS A N 1
ATOM 691 C CA . LYS A 1 81 ? -12.827 -3.731 -9.914 1.00 81.81 81 LYS A CA 1
ATOM 692 C C . LYS A 1 81 ? -12.027 -3.819 -8.605 1.00 81.81 81 LYS A C 1
ATOM 694 O O . LYS A 1 81 ? -11.788 -4.935 -8.159 1.00 81.81 81 LYS A O 1
ATOM 699 N N . GLY A 1 82 ? -11.632 -2.678 -8.028 1.00 64.75 82 GLY A N 1
ATOM 700 C CA . GLY A 1 82 ? -10.505 -2.596 -7.096 1.00 64.75 82 GLY A CA 1
ATOM 701 C C . GLY A 1 82 ? -9.231 -2.405 -7.898 1.00 64.75 82 GLY A C 1
ATOM 702 O O . GLY A 1 82 ? -8.660 -3.412 -8.354 1.00 64.75 82 GLY A O 1
#

Organism: Vibrio parahaemolyticus (NCBI:txid670)

Radius of gyration: 13.36 Å; Cα contacts (8 Å, |Δi|>4): 50; chains: 1; bounding box: 32×23×40 Å

Secondary structure (DSSP, 8-state):
-------S-HHHHHHHHHHHH-HHHHHHHHHTT-SGGGSSHHHHHHHHHHHTT---HHHHHHHHHHHHHHSGGG-----TT-